Protein AF-0000000082907294 (afdb_homodimer)

Radius of gyration: 14.11 Å; Cα contacts (8 Å, |Δi|>4): 165; chains: 2; bounding box: 34×39×25 Å

InterPro domains:
  IPR001313 Pumilio RNA-binding repeat [PF22493] (1-64)
  IPR040000 Nucleolar protein 9 [PTHR13102] (1-60)

Secondary structure (DSSP, 8-state):
--HHHHHHHHHSHHHHHHHHHHHHSS--HHHHHHHHHHHGGGHHHHTTSHHHHHHHHHHHHHHHHHH-/--HHHHHHHHHSHHHHHHHHHHHHSS--HHHHHHHHHHHGGGHHHHTTSHHHHHHHHHHHHHHHHHH-

pLDDT: mean 94.99, std 3.88, range [74.81, 97.88]

Nearest PDB structures (foldseek):
  5wzj-assembly1_A  TM=9.249E-01  e=1.440E-02  Arabidopsis thaliana
  5wzk-assembly1_A  TM=9.178E-01  e=2.410E-02  Arabidopsis thaliana
  5wzh-assembly1_A  TM=9.216E-01  e=2.702E-02  Arabidopsis thaliana
  7f6j-assembly1_C  TM=4.450E-01  e=9.766E+00  Homo sapiens
  5wzj-assembly1_A  TM=9.247E-01  e=1.440E-02  Arabidopsis thaliana

Foldseek 3Di:
DALVVLLVLQLDQVSLVVLLCVLVDPDDPVVNVVSCVRNVVNLVSLCVHPSSVVSSVSNVVSVVVVVD/DALVVLLVLQLDQVSLVVLLCVLVDPDDPVVNVVSCVRNVVNLVSLCVHPSSVVSSVSNVVSVVVVVD

Solvent-accessible surface area (backbone atoms only — not comparable to full-atom values): 6908 Å² total; per-residue (Å²): 114,52,36,65,37,43,26,55,23,27,42,32,63,46,28,16,46,47,54,46,35,54,63,69,44,87,56,54,68,67,53,44,51,49,50,48,60,47,34,58,83,21,44,73,69,12,48,74,33,74,42,7,32,52,41,50,50,51,51,52,52,54,54,52,57,70,73,99,112,53,34,65,35,42,25,56,23,26,42,32,64,46,30,18,45,47,54,4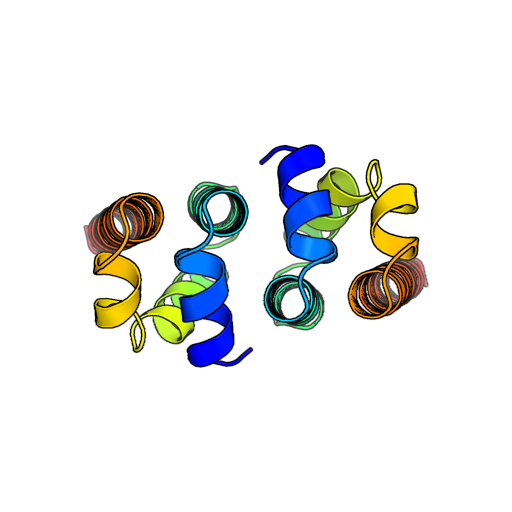6,34,54,63,70,44,87,56,54,68,66,54,44,51,50,49,48,61,48,34,57,83,20,43,73,68,11,49,74,31,74,42,7,33,53,40,50,51,51,50,50,52,52,54,52,55,71,73,100

Sequence (136 aa):
MSTADLARVGRDPSGSRVLEALLEGTAPAKVKQKLLGNMSGGFGVMALTGSGSFLVERCYGWATSVMLMSTADLARVGRDPSGSRVLEALLEGTAPAKVKQKLLGNMSGGFGVMALTGSGSFLVERCYGWATSVML

Organism: Haematococcus lacustris (NCBI:txid44745)

Structure (mmCIF, N/CA/C/O backbone):
data_AF-0000000082907294-model_v1
#
loop_
_entity.id
_entity.type
_entity.pdbx_description
1 polymer 'Uncharacterized protein'
#
loop_
_atom_site.group_PDB
_atom_site.id
_atom_site.type_symbol
_atom_site.label_atom_id
_atom_site.label_alt_id
_atom_site.label_comp_id
_atom_site.label_asym_id
_atom_site.label_entity_id
_atom_site.label_seq_id
_atom_site.pdbx_PDB_ins_code
_atom_site.Cartn_x
_atom_site.Cartn_y
_atom_site.Cartn_z
_atom_site.occupancy
_atom_site.B_iso_or_equiv
_atom_site.auth_seq_id
_atom_site.auth_comp_id
_atom_site.auth_asym_id
_atom_site.auth_atom_id
_atom_site.pdbx_PDB_model_num
ATOM 1 N N . MET A 1 1 ? -0.982 4.84 -9.609 1 79.69 1 MET A N 1
ATOM 2 C CA . MET A 1 1 ? -1.866 4.793 -8.445 1 79.69 1 MET A CA 1
ATOM 3 C C . MET A 1 1 ? -2.746 6.039 -8.383 1 79.69 1 MET A C 1
ATOM 5 O O . MET A 1 1 ? -2.244 7.16 -8.438 1 79.69 1 MET A O 1
ATOM 9 N N . SER A 1 2 ? -4.062 5.777 -8.414 1 90.62 2 SER A N 1
ATOM 10 C CA . SER A 1 2 ? -4.949 6.938 -8.414 1 90.62 2 SER A CA 1
ATOM 11 C C . SER A 1 2 ? -5.309 7.363 -7 1 90.62 2 SER A C 1
ATOM 13 O O . SER A 1 2 ? -5.262 6.555 -6.07 1 90.62 2 SER A O 1
ATOM 15 N N . THR A 1 3 ? -5.617 8.672 -6.918 1 94.62 3 THR A N 1
ATOM 16 C CA . THR A 1 3 ? -6.086 9.211 -5.648 1 94.62 3 THR A CA 1
ATOM 17 C C . THR A 1 3 ? -7.348 8.484 -5.184 1 94.62 3 THR A C 1
ATOM 19 O O . THR A 1 3 ? -7.535 8.258 -3.988 1 94.62 3 THR A O 1
ATOM 22 N N . ALA A 1 4 ? -8.086 8.055 -6.148 1 95.06 4 ALA A N 1
ATOM 23 C CA . ALA A 1 4 ? -9.328 7.359 -5.82 1 95.06 4 ALA A CA 1
ATOM 24 C C . ALA A 1 4 ? -9.047 5.984 -5.223 1 95.06 4 ALA A C 1
ATOM 26 O O . ALA A 1 4 ? -9.719 5.562 -4.277 1 95.06 4 ALA A O 1
ATOM 27 N N . ASP A 1 5 ? -8.086 5.293 -5.754 1 95.69 5 ASP A N 1
ATOM 28 C CA . ASP A 1 5 ? -7.715 3.984 -5.223 1 95.69 5 ASP A CA 1
ATOM 29 C C . ASP A 1 5 ? -7.164 4.102 -3.805 1 95.69 5 ASP A C 1
ATOM 31 O O . ASP A 1 5 ? -7.531 3.32 -2.922 1 95.69 5 ASP A O 1
ATOM 35 N N . LEU A 1 6 ? -6.391 5.16 -3.584 1 96.88 6 LEU A N 1
ATOM 36 C CA . LEU A 1 6 ? -5.801 5.379 -2.268 1 96.88 6 LEU A CA 1
ATOM 37 C C . LEU A 1 6 ? -6.871 5.754 -1.248 1 96.88 6 LEU A C 1
ATOM 39 O O . LEU A 1 6 ? -6.836 5.293 -0.106 1 96.88 6 LEU A O 1
ATOM 43 N N . ALA A 1 7 ? -7.797 6.57 -1.726 1 97 7 ALA A N 1
ATOM 44 C CA . ALA A 1 7 ? -8.883 6.965 -0.832 1 97 7 ALA A CA 1
ATOM 45 C C . ALA A 1 7 ? -9.719 5.758 -0.417 1 97 7 ALA A C 1
ATOM 47 O O . ALA A 1 7 ? -10.109 5.637 0.746 1 97 7 ALA A O 1
ATOM 48 N N . ARG A 1 8 ? -9.961 4.891 -1.37 1 96.12 8 ARG A N 1
ATOM 49 C CA . ARG A 1 8 ? -10.734 3.684 -1.089 1 96.12 8 ARG A CA 1
ATOM 50 C C . ARG A 1 8 ? -9.977 2.768 -0.13 1 96.12 8 ARG A C 1
ATOM 52 O O . ARG A 1 8 ? -10.555 2.273 0.842 1 96.12 8 ARG A O 1
ATOM 59 N N . VAL A 1 9 ? -8.727 2.564 -0.338 1 97 9 VAL A N 1
ATOM 60 C CA . VAL A 1 9 ? -7.895 1.703 0.495 1 97 9 VAL A CA 1
ATOM 61 C C . VAL A 1 9 ? -7.75 2.314 1.887 1 97 9 VAL A C 1
ATOM 63 O O . VAL A 1 9 ? -7.828 1.606 2.895 1 97 9 VAL A O 1
ATOM 66 N N . GLY A 1 10 ? -7.582 3.639 1.918 1 97.62 10 GLY A N 1
ATOM 67 C CA . GLY A 1 10 ? -7.395 4.34 3.178 1 97.62 10 GLY A CA 1
ATOM 68 C C . GLY A 1 10 ? -8.617 4.301 4.07 1 97.62 10 GLY A C 1
ATOM 69 O O . GLY A 1 10 ? -8.516 4.465 5.289 1 97.62 10 GLY A O 1
ATOM 70 N N . ARG A 1 11 ? -9.773 4.008 3.494 1 96.81 11 ARG A N 1
ATOM 71 C CA . ARG A 1 11 ? -11.016 3.945 4.254 1 96.81 11 ARG A CA 1
ATOM 72 C C . ARG A 1 11 ? -11.25 2.547 4.816 1 96.81 11 ARG A C 1
ATOM 74 O O . ARG A 1 11 ? -12.055 2.365 5.73 1 96.81 11 ARG A O 1
ATOM 81 N N . ASP A 1 12 ? -10.555 1.586 4.219 1 96.19 12 ASP A N 1
ATOM 82 C CA . ASP A 1 12 ? -10.633 0.206 4.691 1 96.19 12 ASP A CA 1
ATOM 83 C C . ASP A 1 12 ? -9.68 -0.03 5.859 1 96.19 12 ASP A C 1
ATOM 85 O O . ASP A 1 12 ? -8.508 0.356 5.801 1 96.19 12 ASP A O 1
ATOM 89 N N . PRO A 1 13 ? -10.211 -0.645 6.945 1 95.5 13 PRO A N 1
ATOM 90 C CA . PRO A 1 13 ? -9.359 -0.834 8.125 1 95.5 13 PRO A CA 1
ATOM 91 C C . PRO A 1 13 ? -8.047 -1.541 7.797 1 95.5 13 PRO A C 1
ATOM 93 O O . PRO A 1 13 ? -6.988 -1.135 8.281 1 95.5 13 PRO A O 1
ATOM 96 N N . SER A 1 14 ? -8.039 -2.551 7.047 1 95.94 14 SER A N 1
ATOM 97 C CA . SER A 1 14 ? -6.816 -3.256 6.664 1 95.94 14 SER A CA 1
ATOM 98 C C . SER A 1 14 ? -5.957 -2.408 5.734 1 95.94 14 SER A C 1
ATOM 100 O O . SER A 1 14 ? -4.73 -2.398 5.855 1 95.94 14 SER A O 1
ATOM 102 N N . GLY A 1 15 ? -6.637 -1.729 4.824 1 96.5 15 GLY A N 1
ATOM 103 C CA . GLY A 1 15 ? -5.93 -0.846 3.914 1 96.5 15 GLY A CA 1
ATOM 104 C C . GLY A 1 15 ? -5.227 0.301 4.617 1 96.5 15 GLY A C 1
ATOM 105 O O . GLY A 1 15 ? -4.082 0.625 4.297 1 96.5 15 GLY A O 1
ATOM 106 N N . SER A 1 16 ? -5.941 0.857 5.555 1 96.94 16 SER A N 1
ATOM 107 C CA . SER A 1 16 ? -5.359 1.964 6.309 1 96.94 16 SER A CA 1
ATOM 108 C C . SER A 1 16 ? -4.141 1.512 7.102 1 96.94 16 SER A C 1
ATOM 110 O O . SER A 1 16 ? -3.141 2.23 7.176 1 96.94 16 SER A O 1
ATOM 112 N N . ARG A 1 17 ? -4.184 0.356 7.57 1 95.38 17 ARG A N 1
ATOM 113 C CA . ARG A 1 17 ? -3.057 -0.185 8.328 1 95.38 17 ARG A CA 1
ATOM 114 C C . ARG A 1 17 ? -1.842 -0.391 7.426 1 95.38 17 ARG A C 1
ATOM 116 O O . ARG A 1 17 ? -0.707 -0.154 7.848 1 95.38 17 ARG A O 1
ATOM 123 N N . VAL A 1 18 ? -2.09 -0.806 6.238 1 95.88 18 VAL A N 1
ATOM 124 C CA . VAL A 1 18 ? -1.01 -1.026 5.285 1 95.88 18 VAL A CA 1
ATOM 125 C C . VAL A 1 18 ? -0.366 0.308 4.914 1 95.88 18 VAL A C 1
ATOM 127 O O . VAL A 1 18 ? 0.861 0.426 4.883 1 95.88 18 VAL A O 1
ATOM 130 N N . LEU A 1 19 ? -1.172 1.283 4.672 1 96.75 19 LEU A N 1
ATOM 131 C CA . LEU A 1 19 ? -0.671 2.604 4.309 1 96.75 19 LEU A CA 1
ATOM 132 C C . LEU A 1 19 ? 0.073 3.244 5.477 1 96.75 19 LEU A C 1
ATOM 134 O O . LEU A 1 19 ? 1.127 3.854 5.285 1 96.75 19 LEU A O 1
ATOM 138 N N . GLU A 1 20 ? -0.458 3.027 6.703 1 96.62 20 GLU A N 1
ATOM 139 C CA . GLU A 1 20 ? 0.215 3.525 7.898 1 96.62 20 GLU A CA 1
ATOM 140 C C . GLU A 1 20 ? 1.576 2.861 8.086 1 96.62 20 GLU A C 1
ATOM 142 O O . GLU A 1 20 ? 2.557 3.529 8.422 1 96.62 20 GLU A O 1
ATOM 147 N N . ALA A 1 21 ? 1.601 1.596 7.852 1 95.69 21 ALA A N 1
ATOM 148 C CA . ALA A 1 21 ? 2.846 0.849 8.016 1 95.69 21 ALA A CA 1
ATOM 149 C C . ALA A 1 21 ? 3.898 1.313 7.012 1 95.69 21 ALA A C 1
ATOM 151 O O . ALA A 1 21 ? 5.086 1.373 7.332 1 95.69 21 ALA A O 1
ATOM 152 N N . LEU A 1 22 ? 3.436 1.615 5.824 1 93.94 22 LEU A N 1
ATOM 153 C CA . LEU A 1 22 ? 4.352 2.133 4.812 1 93.94 22 LEU A CA 1
ATOM 154 C C . LEU A 1 22 ? 4.898 3.494 5.223 1 93.94 22 LEU A C 1
ATOM 156 O O . LEU A 1 22 ? 6.09 3.762 5.062 1 93.94 22 LEU A O 1
ATOM 160 N N . LEU A 1 23 ? 4.066 4.254 5.793 1 95 23 LEU A N 1
ATOM 161 C CA . LEU A 1 23 ? 4.438 5.594 6.238 1 95 23 LEU A CA 1
ATOM 162 C C . LEU A 1 23 ? 5.387 5.527 7.43 1 95 23 LEU A C 1
ATOM 164 O O . LEU A 1 23 ? 6.32 6.324 7.527 1 95 23 LEU A O 1
ATOM 168 N N . GLU A 1 24 ? 5.203 4.578 8.234 1 94.75 24 GLU A N 1
ATOM 169 C CA . GLU A 1 24 ? 5.973 4.465 9.469 1 94.75 24 GLU A CA 1
ATOM 170 C C . GLU A 1 24 ? 7.219 3.605 9.258 1 94.75 24 GLU A C 1
ATOM 172 O O . GLU A 1 24 ? 8.117 3.588 10.109 1 94.75 24 GLU A O 1
ATOM 177 N N . GLY A 1 25 ? 7.219 2.936 8.172 1 92.31 25 GLY A N 1
ATOM 178 C CA . GLY A 1 25 ? 8.297 1.996 7.91 1 92.31 25 GLY A CA 1
ATOM 179 C C . GLY A 1 25 ? 9.586 2.672 7.488 1 92.31 25 GLY A C 1
ATOM 180 O O . GLY A 1 25 ? 9.82 3.84 7.805 1 92.31 25 GLY A O 1
ATOM 181 N N . THR A 1 26 ? 10.484 1.889 6.883 1 90.75 26 THR A N 1
ATOM 182 C CA . THR A 1 26 ? 11.852 2.309 6.602 1 90.75 26 THR A CA 1
ATOM 183 C C . THR A 1 26 ? 11.953 2.922 5.211 1 90.75 26 THR A C 1
ATOM 185 O O . THR A 1 26 ? 13.055 3.164 4.715 1 90.75 26 THR A O 1
ATOM 188 N N . ALA A 1 27 ? 10.836 3.105 4.555 1 93.25 27 ALA A N 1
ATOM 189 C CA . ALA A 1 27 ? 10.867 3.727 3.234 1 93.25 27 ALA A CA 1
ATOM 190 C C . ALA A 1 27 ? 11.477 5.125 3.301 1 93.25 27 ALA A C 1
ATOM 192 O O . ALA A 1 27 ? 11.242 5.867 4.258 1 93.25 27 ALA A O 1
ATOM 193 N N . PRO A 1 28 ? 12.328 5.492 2.334 1 94.56 28 PRO A N 1
ATOM 194 C CA . PRO A 1 28 ? 12.922 6.832 2.324 1 94.56 28 PRO A CA 1
ATOM 195 C C . PRO A 1 28 ? 11.875 7.941 2.236 1 94.56 28 PRO A C 1
ATOM 197 O O . PRO A 1 28 ? 10.75 7.699 1.8 1 94.56 28 PRO A O 1
ATOM 200 N N . ALA A 1 29 ? 12.281 9.141 2.631 1 94.44 29 ALA A N 1
ATOM 201 C CA . ALA A 1 29 ? 11.398 10.297 2.736 1 94.44 29 ALA A CA 1
ATOM 202 C C . ALA A 1 29 ? 10.742 10.609 1.397 1 94.44 29 ALA A C 1
ATOM 204 O O . ALA A 1 29 ? 9.562 10.977 1.349 1 94.44 29 ALA A O 1
ATOM 205 N N . LYS A 1 30 ? 11.492 10.352 0.363 1 93.56 30 LYS A N 1
ATOM 206 C CA . LYS A 1 30 ? 10.953 10.672 -0.958 1 93.56 30 LYS A CA 1
ATOM 207 C C . LYS A 1 30 ? 9.766 9.781 -1.299 1 93.56 30 LYS A C 1
ATOM 209 O O . LYS A 1 30 ? 8.797 10.234 -1.915 1 93.56 30 LYS A O 1
ATOM 214 N N . VAL A 1 31 ? 9.797 8.531 -1.01 1 93.38 31 VAL A N 1
ATOM 215 C CA . VAL A 1 31 ? 8.727 7.578 -1.254 1 93.38 31 VAL A CA 1
ATOM 216 C C . VAL A 1 31 ? 7.5 7.953 -0.423 1 93.38 31 VAL A C 1
ATOM 218 O O . VAL A 1 31 ? 6.375 7.938 -0.924 1 93.38 31 VAL A O 1
ATOM 221 N N . LYS A 1 32 ? 7.734 8.359 0.783 1 95 32 LYS A N 1
ATOM 222 C CA . LYS A 1 32 ? 6.656 8.742 1.691 1 95 32 LYS A CA 1
ATOM 223 C C . LYS A 1 32 ? 5.996 10.039 1.243 1 95 32 LYS A C 1
ATOM 225 O O . LYS A 1 32 ? 4.773 10.18 1.326 1 95 32 LYS A O 1
ATOM 230 N N . GLN A 1 33 ? 6.844 10.992 0.763 1 95.12 33 GLN A N 1
ATOM 231 C CA . GLN A 1 33 ? 6.324 12.25 0.231 1 95.12 33 GLN A CA 1
ATOM 232 C C . GLN A 1 33 ? 5.43 12 -0.98 1 95.12 33 GLN A C 1
ATOM 234 O O . GLN A 1 33 ? 4.383 12.633 -1.12 1 95.12 33 GLN A O 1
ATOM 239 N N . LYS A 1 34 ? 5.875 11.062 -1.787 1 93.69 34 LYS A N 1
ATOM 240 C CA . LYS A 1 34 ? 5.09 10.742 -2.977 1 93.69 34 LYS A CA 1
ATOM 241 C C . LYS A 1 34 ? 3.76 10.094 -2.598 1 93.69 34 LYS A C 1
ATOM 243 O O . LYS A 1 34 ? 2.719 10.43 -3.168 1 93.69 34 LYS A O 1
ATOM 248 N N . LEU A 1 35 ? 3.742 9.234 -1.67 1 94.62 35 LEU A N 1
ATOM 249 C CA . LEU A 1 35 ? 2.533 8.586 -1.176 1 94.62 35 LEU A CA 1
ATOM 250 C C . LEU A 1 35 ? 1.55 9.609 -0.624 1 94.62 35 LEU A C 1
ATOM 252 O O . LEU A 1 35 ? 0.361 9.578 -0.95 1 94.62 35 LEU A O 1
ATOM 256 N N . LEU A 1 36 ? 2.094 10.5 0.182 1 95.81 36 LEU A N 1
ATOM 257 C CA . LEU A 1 36 ? 1.274 11.555 0.778 1 95.81 36 LEU A CA 1
ATOM 258 C C . LEU A 1 36 ? 0.67 12.445 -0.299 1 95.81 36 LEU A C 1
ATOM 260 O O . LEU A 1 36 ? -0.506 12.812 -0.221 1 95.81 36 LEU A O 1
ATOM 264 N N . GLY A 1 37 ? 1.558 12.781 -1.203 1 95.44 37 GLY A N 1
ATOM 265 C CA . GLY A 1 37 ? 1.082 13.594 -2.309 1 95.44 37 GLY A CA 1
ATOM 266 C C . GLY A 1 37 ? -0.05 12.945 -3.084 1 95.44 37 GLY A C 1
ATOM 267 O O . GLY A 1 37 ? -1.058 13.594 -3.377 1 95.44 37 GLY A O 1
ATOM 268 N N . ASN A 1 38 ? 0.058 11.695 -3.369 1 94.62 38 ASN A N 1
ATOM 269 C CA . ASN A 1 38 ? -0.956 10.945 -4.105 1 94.62 38 ASN A CA 1
ATOM 270 C C . ASN A 1 38 ? -2.24 10.789 -3.295 1 94.62 38 ASN A C 1
ATOM 272 O O . ASN A 1 38 ? -3.33 10.695 -3.861 1 94.62 38 ASN A O 1
ATOM 276 N N . MET A 1 39 ? -2.119 10.812 -1.93 1 95.88 39 MET A N 1
ATOM 277 C CA . MET A 1 39 ? -3.254 10.562 -1.044 1 95.88 39 MET A CA 1
ATOM 278 C C . MET A 1 39 ? -3.975 11.867 -0.704 1 95.88 39 MET A C 1
ATOM 280 O O . MET A 1 39 ? -5.145 11.852 -0.319 1 95.88 39 MET A O 1
ATOM 284 N N . SER A 1 40 ? -3.303 13.008 -0.86 1 96.06 40 SER A N 1
ATOM 285 C CA . SER A 1 40 ? -3.746 14.273 -0.289 1 96.06 40 SER A CA 1
ATOM 286 C C . SER A 1 40 ? -5.094 14.695 -0.862 1 96.06 40 SER A C 1
ATOM 288 O O . SER A 1 40 ? -5.906 15.312 -0.167 1 96.06 40 SER A O 1
ATOM 290 N N . GLY A 1 41 ? -5.414 14.336 -2.037 1 97.19 41 GLY A N 1
ATOM 291 C CA . GLY A 1 41 ? -6.672 14.695 -2.672 1 97.19 41 GLY A CA 1
ATOM 292 C C . GLY A 1 41 ? -7.855 13.914 -2.129 1 97.19 41 GLY A C 1
ATOM 293 O O . GLY A 1 41 ? -9.008 14.273 -2.373 1 97.19 41 GLY A O 1
ATOM 294 N N . GLY A 1 42 ? -7.594 12.898 -1.423 1 97.38 42 GLY A N 1
ATOM 295 C CA . GLY A 1 42 ? -8.641 12.031 -0.916 1 97.38 42 GLY A CA 1
ATOM 296 C C . GLY A 1 42 ? -8.797 12.102 0.592 1 97.38 42 GLY A C 1
ATOM 297 O O . GLY A 1 42 ? -9.531 11.305 1.183 1 97.38 42 GLY A O 1
ATOM 298 N N . PHE A 1 43 ? -8.188 13 1.219 1 97.5 43 PHE A N 1
ATOM 299 C CA . PHE A 1 43 ? -8.195 13.062 2.676 1 97.5 43 PHE A CA 1
ATOM 300 C C . PHE A 1 43 ? -9.602 13.344 3.197 1 97.5 43 PHE A C 1
ATOM 302 O O . PHE A 1 43 ? -10.008 12.789 4.223 1 97.5 43 PHE A O 1
ATOM 309 N N . GLY A 1 44 ? -10.297 14.141 2.479 1 97.44 44 GLY A N 1
ATOM 310 C CA . GLY A 1 44 ? -11.648 14.469 2.896 1 97.44 44 GLY A CA 1
ATOM 311 C C . GLY A 1 44 ? -12.547 13.25 3.021 1 97.44 44 GLY A C 1
ATOM 312 O O . GLY A 1 44 ? -13.211 13.062 4.043 1 97.44 44 GLY A O 1
ATOM 313 N N . VAL A 1 45 ? -12.531 12.453 2.039 1 96.81 45 VAL A N 1
ATOM 314 C CA . VAL A 1 45 ? -13.383 11.266 2.023 1 96.81 45 VAL A CA 1
ATOM 315 C C . VAL A 1 45 ? -12.836 10.227 3.002 1 96.81 45 VAL A C 1
ATOM 317 O O . VAL A 1 45 ? -13.609 9.516 3.654 1 96.81 45 VAL A O 1
ATOM 320 N N . MET A 1 46 ? -11.539 10.109 3.148 1 97.62 46 MET A N 1
ATOM 321 C CA . MET A 1 46 ? -10.922 9.18 4.094 1 97.62 46 MET A CA 1
ATOM 322 C C . MET A 1 46 ? -11.305 9.531 5.527 1 97.62 46 MET A C 1
ATOM 324 O O . MET A 1 46 ? -11.594 8.641 6.332 1 97.62 46 MET A O 1
ATOM 328 N N . ALA A 1 47 ? -11.383 10.797 5.793 1 97.44 47 ALA A N 1
ATOM 329 C CA . ALA A 1 47 ? -11.617 11.273 7.152 1 97.44 47 ALA A CA 1
ATOM 330 C C . ALA A 1 47 ? -13.039 10.953 7.609 1 97.44 47 ALA A C 1
ATOM 332 O O . ALA A 1 47 ? -13.375 11.133 8.781 1 97.44 47 ALA A O 1
ATOM 333 N N . LEU A 1 48 ? -13.836 10.469 6.684 1 96.81 48 LEU A N 1
ATOM 334 C CA . LEU A 1 48 ? -15.227 10.172 7.02 1 96.81 48 LEU A CA 1
ATOM 335 C C . LEU A 1 48 ? -15.336 8.836 7.742 1 96.81 48 LEU A C 1
ATOM 337 O O . LEU A 1 48 ? -16.391 8.5 8.273 1 96.81 48 LEU A O 1
ATOM 341 N N . THR A 1 49 ? -14.305 7.996 7.77 1 97.19 49 THR A N 1
ATOM 342 C CA . THR A 1 49 ? -14.266 6.719 8.477 1 97.19 49 THR A CA 1
ATOM 343 C C . THR A 1 49 ? -13.258 6.77 9.625 1 97.19 49 THR A C 1
ATOM 345 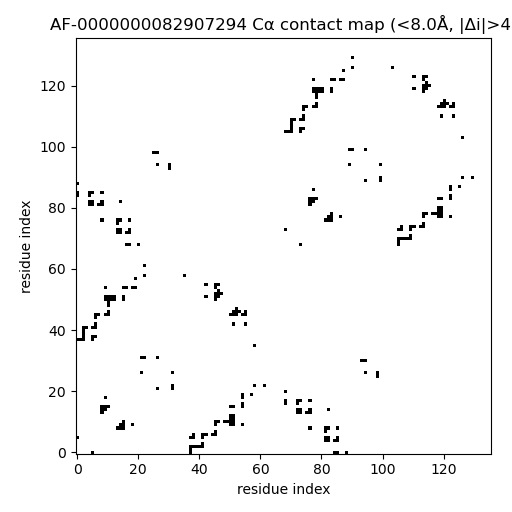O O . THR A 1 49 ? -12.312 7.562 9.594 1 97.19 49 THR A O 1
ATOM 348 N N . GLY A 1 50 ? -13.484 5.973 10.648 1 97.62 50 GLY A N 1
ATOM 349 C CA . GLY A 1 50 ? -12.547 5.91 11.758 1 97.62 50 GLY A CA 1
ATOM 350 C C . GLY A 1 50 ? -11.133 5.57 11.328 1 97.62 50 GLY A C 1
ATOM 351 O O . GLY A 1 50 ? -10.188 6.27 11.688 1 97.62 50 GLY A O 1
ATOM 352 N N . SER A 1 51 ? -10.969 4.57 10.531 1 96.88 51 SER A N 1
ATOM 353 C CA . SER A 1 51 ? -9.664 4.148 10.031 1 96.88 51 SER A CA 1
ATOM 354 C C . SER A 1 51 ? -9.023 5.234 9.172 1 96.88 51 SER 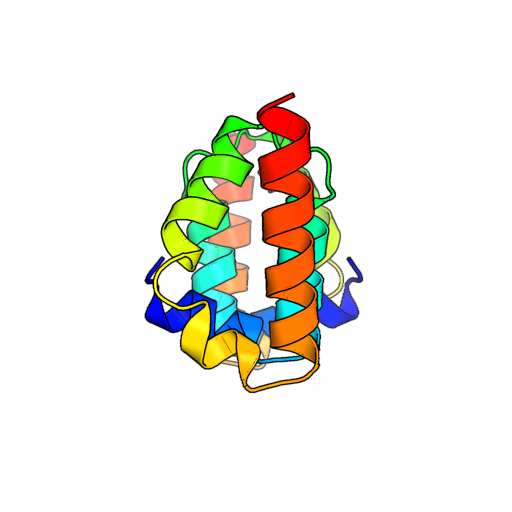A C 1
ATOM 356 O O . SER A 1 51 ? -7.824 5.508 9.297 1 96.88 51 SER A O 1
ATOM 358 N N . GLY A 1 52 ? -9.836 5.793 8.297 1 97.5 52 GLY A N 1
ATOM 359 C CA . GLY A 1 52 ? -9.344 6.855 7.438 1 97.5 52 GLY A CA 1
ATOM 360 C C . GLY A 1 52 ? -8.938 8.102 8.203 1 97.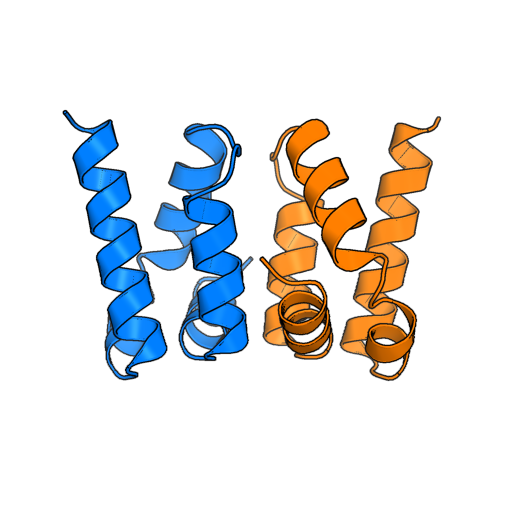5 52 GLY A C 1
ATOM 361 O O . GLY A 1 52 ? -7.934 8.734 7.875 1 97.5 52 GLY A O 1
ATOM 362 N N . SER A 1 53 ? -9.734 8.422 9.203 1 97.69 53 SER A N 1
ATOM 363 C CA . SER A 1 53 ? -9.391 9.562 10.047 1 97.69 53 SER A CA 1
ATOM 364 C C . SER A 1 53 ? -8.047 9.359 10.734 1 97.69 53 SER A C 1
ATOM 366 O O . SER A 1 53 ? -7.223 10.273 10.781 1 97.69 53 SER A O 1
ATOM 368 N N . PHE A 1 54 ? -7.82 8.242 11.242 1 97.44 54 PHE A N 1
ATOM 369 C CA . PHE A 1 54 ? -6.562 7.895 11.891 1 97.44 54 PHE A CA 1
ATOM 370 C C . PHE A 1 54 ? -5.406 7.945 10.898 1 97.44 54 PHE A C 1
ATOM 372 O O . PHE A 1 54 ? -4.344 8.484 11.203 1 97.44 54 PHE A O 1
ATOM 379 N N . LEU A 1 55 ? -5.613 7.469 9.727 1 97.5 55 LEU A N 1
ATOM 380 C CA . LEU A 1 55 ? -4.598 7.5 8.672 1 97.5 55 LEU A CA 1
ATOM 381 C C . LEU A 1 55 ? -4.23 8.938 8.32 1 97.5 55 LEU A C 1
ATOM 383 O O . LEU A 1 55 ? -3.047 9.266 8.203 1 97.5 55 LEU A O 1
ATOM 387 N N . VAL A 1 56 ? -5.285 9.742 8.188 1 97.88 56 VAL A N 1
ATOM 388 C CA . VAL A 1 56 ? -5.062 11.141 7.848 1 97.88 56 VAL A CA 1
ATOM 389 C C . VAL A 1 56 ? -4.238 11.82 8.938 1 97.88 56 VAL A C 1
ATOM 391 O O . VAL A 1 56 ? -3.301 12.57 8.648 1 97.88 56 VAL A O 1
ATOM 394 N N . GLU A 1 57 ? -4.531 11.516 10.133 1 97.75 57 GLU A N 1
ATOM 395 C CA . GLU A 1 57 ? -3.779 12.055 11.258 1 97.75 57 GLU A CA 1
ATOM 396 C C . GLU A 1 57 ? -2.322 11.609 11.219 1 97.75 57 GLU A C 1
ATOM 398 O O . GLU A 1 57 ? -1.415 12.398 11.492 1 97.75 57 GLU A O 1
ATOM 403 N N . ARG A 1 58 ? -2.043 10.398 10.922 1 97.06 58 ARG A N 1
ATOM 404 C CA . ARG A 1 58 ? -0.687 9.875 10.812 1 97.06 58 ARG A CA 1
ATOM 405 C C . ARG A 1 58 ? 0.077 10.555 9.688 1 97.06 58 ARG A C 1
ATOM 407 O O . ARG A 1 58 ? 1.275 10.82 9.805 1 97.06 58 ARG A O 1
ATOM 414 N N . CYS A 1 59 ? -0.602 10.859 8.617 1 97.56 59 CYS A N 1
ATOM 415 C CA . CYS A 1 59 ? 0.01 11.555 7.492 1 97.56 59 CYS A CA 1
ATOM 416 C C . CYS A 1 59 ? 0.479 12.945 7.898 1 97.56 59 CYS A C 1
ATOM 418 O O . CYS A 1 59 ? 1.606 13.336 7.594 1 97.56 59 CYS A O 1
ATOM 420 N N . TYR A 1 60 ? -0.371 13.641 8.609 1 96.69 60 TYR A N 1
ATOM 421 C CA . TYR A 1 60 ? 0.001 14.977 9.07 1 96.69 60 TYR A CA 1
ATOM 422 C C . TYR A 1 60 ? 1.142 14.906 10.078 1 96.69 60 TYR A C 1
ATOM 424 O O . TYR A 1 60 ? 2.033 15.758 10.078 1 96.69 60 TYR A O 1
ATOM 432 N N . GLY A 1 61 ? 1.059 13.891 10.93 1 96.62 61 GLY A N 1
ATOM 433 C CA . GLY A 1 61 ? 2.145 13.68 11.875 1 96.62 61 GLY A CA 1
ATOM 434 C C . GLY A 1 61 ? 3.492 13.492 11.203 1 96.62 61 GLY A C 1
ATOM 435 O O . GLY A 1 61 ? 4.473 14.148 11.578 1 96.62 61 GLY A O 1
ATOM 436 N N . TRP A 1 62 ? 3.557 12.68 10.242 1 96.31 62 TRP A N 1
ATOM 437 C CA . TRP A 1 62 ? 4.797 12.461 9.508 1 96.31 62 TRP A CA 1
ATOM 438 C C . TRP A 1 62 ? 5.219 13.727 8.766 1 96.31 62 TRP A C 1
ATOM 440 O O . TRP A 1 62 ? 6.395 14.102 8.789 1 96.31 62 TRP A O 1
ATOM 450 N N . ALA A 1 63 ? 4.289 14.438 8.078 1 95.12 63 ALA A N 1
ATOM 451 C CA . ALA A 1 63 ? 4.59 15.641 7.309 1 95.12 63 ALA A CA 1
ATOM 452 C C . ALA A 1 63 ? 5.18 16.734 8.203 1 95.12 63 ALA A C 1
ATOM 454 O O . ALA A 1 63 ? 6.121 17.422 7.809 1 95.12 63 ALA A O 1
ATOM 455 N N . THR A 1 64 ? 4.613 16.812 9.359 1 94.62 64 THR A N 1
ATOM 456 C CA . THR A 1 64 ? 5.082 17.812 10.305 1 94.62 64 THR A CA 1
ATOM 457 C C . THR A 1 64 ? 6.473 17.469 10.82 1 94.62 64 THR A C 1
ATOM 459 O O . THR A 1 64 ? 7.309 18.344 11.016 1 94.62 64 THR A O 1
ATOM 462 N N . SER A 1 65 ? 6.754 16.266 10.984 1 93.5 65 SER A N 1
ATOM 463 C CA . SER A 1 65 ? 8.047 15.82 11.5 1 93.5 65 SER A CA 1
ATOM 464 C C . SER A 1 65 ? 9.164 16.094 10.492 1 93.5 65 SER A C 1
ATOM 466 O O . SER A 1 65 ? 10.312 16.297 10.883 1 93.5 65 SER A O 1
ATOM 468 N N . VAL A 1 66 ? 8.836 16.062 9.211 1 87.06 66 VAL A N 1
ATOM 469 C CA . VAL A 1 66 ? 9.875 16.219 8.195 1 87.06 66 VAL A CA 1
ATOM 470 C C . VAL A 1 66 ? 10.031 17.703 7.848 1 87.06 66 VAL A C 1
ATOM 472 O O . VAL A 1 66 ? 10.977 18.078 7.16 1 87.06 66 VAL A O 1
ATOM 475 N N . MET A 1 67 ? 9.07 18.453 8.18 1 84.56 67 MET A N 1
ATOM 476 C CA . MET A 1 67 ? 9.148 19.891 7.98 1 84.56 67 MET A CA 1
ATOM 477 C C . MET A 1 67 ? 9.961 20.547 9.094 1 84.56 67 MET A C 1
ATOM 479 O O . MET A 1 67 ? 10.469 21.656 8.922 1 84.56 67 MET A O 1
ATOM 483 N N . LEU A 1 68 ? 10.148 19.875 10.281 1 75 68 LEU A N 1
ATOM 484 C CA . LEU A 1 68 ? 10.898 20.422 11.406 1 75 68 LEU A CA 1
ATOM 485 C C . LEU A 1 68 ? 12.305 19.812 11.461 1 75 68 LEU A C 1
ATOM 487 O O . LEU A 1 68 ? 12.492 18.641 11.125 1 75 68 LEU A O 1
ATOM 491 N N . MET B 1 1 ? 3.131 -4.055 9.852 1 79.69 1 MET B N 1
ATOM 492 C CA . MET B 1 1 ? 2.219 -4.547 8.82 1 79.69 1 MET B CA 1
ATOM 493 C C . MET B 1 1 ? 2.154 -6.07 8.836 1 79.69 1 MET B C 1
ATOM 495 O O . MET B 1 1 ? 3.186 -6.738 8.789 1 79.69 1 MET B O 1
ATOM 499 N N . SER B 1 2 ? 0.926 -6.57 9.055 1 90.5 2 SER B N 1
ATOM 500 C CA . SER B 1 2 ? 0.827 -8.023 9.133 1 90.5 2 SER B CA 1
ATOM 501 C C . SER B 1 2 ? 0.583 -8.633 7.762 1 90.5 2 SER B C 1
ATOM 503 O O . SER B 1 2 ? 0.05 -7.977 6.867 1 90.5 2 SER B O 1
ATOM 505 N N . THR B 1 3 ? 1.047 -9.898 7.664 1 94.44 3 THR B N 1
ATOM 506 C CA . THR B 1 3 ? 0.795 -10.656 6.445 1 94.44 3 THR B CA 1
ATOM 507 C C . THR B 1 3 ? -0.703 -10.773 6.18 1 94.44 3 THR B C 1
ATOM 509 O O . THR B 1 3 ? -1.137 -10.734 5.023 1 94.44 3 THR B O 1
ATOM 512 N N . ALA B 1 4 ? -1.427 -10.797 7.246 1 95 4 ALA B N 1
ATOM 513 C CA . ALA B 1 4 ? -2.875 -10.922 7.109 1 95 4 ALA B CA 1
ATOM 514 C C . ALA B 1 4 ? -3.484 -9.648 6.531 1 95 4 ALA B C 1
ATOM 516 O O . ALA B 1 4 ? -4.395 -9.711 5.703 1 95 4 ALA B O 1
ATOM 517 N N . ASP B 1 5 ? -3.008 -8.508 6.961 1 95.56 5 ASP B N 1
ATOM 518 C CA . ASP B 1 5 ? -3.502 -7.234 6.438 1 95.56 5 ASP B CA 1
ATOM 519 C C . ASP B 1 5 ? -3.16 -7.082 4.957 1 95.56 5 ASP B C 1
ATOM 521 O O . ASP B 1 5 ? -4.008 -6.668 4.16 1 95.56 5 ASP B O 1
ATOM 525 N N . LEU B 1 6 ? -1.964 -7.539 4.609 1 96.81 6 LEU B N 1
ATOM 526 C CA . LEU B 1 6 ? -1.521 -7.445 3.221 1 96.81 6 LEU B CA 1
ATOM 527 C C . LEU B 1 6 ? -2.322 -8.391 2.33 1 96.81 6 LEU B C 1
ATOM 529 O O . LEU B 1 6 ? -2.693 -8.031 1.212 1 96.81 6 LEU B O 1
ATOM 533 N N . ALA B 1 7 ? -2.578 -9.555 2.879 1 96.94 7 ALA B N 1
ATOM 534 C CA . ALA B 1 7 ? -3.365 -10.523 2.115 1 96.94 7 ALA B CA 1
ATOM 535 C C . ALA B 1 7 ? -4.773 -10 1.857 1 96.94 7 ALA B C 1
ATOM 537 O O . ALA B 1 7 ? -5.312 -10.164 0.761 1 96.94 7 ALA B O 1
ATOM 538 N N . ARG B 1 8 ? -5.328 -9.391 2.869 1 96.06 8 ARG B N 1
ATOM 539 C CA . ARG B 1 8 ? -6.668 -8.82 2.734 1 96.06 8 ARG B CA 1
ATOM 540 C C . ARG B 1 8 ? -6.68 -7.68 1.726 1 96.06 8 ARG B C 1
ATOM 542 O O . ARG B 1 8 ? -7.547 -7.625 0.852 1 96.06 8 ARG B O 1
ATOM 549 N N . VAL B 1 9 ? -5.734 -6.805 1.776 1 96.94 9 VAL B N 1
ATOM 550 C CA . VAL B 1 9 ? -5.633 -5.656 0.879 1 96.94 9 VAL B CA 1
ATOM 551 C C . VAL B 1 9 ? -5.348 -6.137 -0.543 1 96.94 9 VAL B C 1
ATOM 553 O O . VAL B 1 9 ? -5.93 -5.629 -1.504 1 96.94 9 VAL B O 1
ATOM 556 N N . GLY B 1 10 ? -4.484 -7.148 -0.641 1 97.62 10 GLY B N 1
ATOM 557 C CA . GLY B 1 10 ? -4.102 -7.676 -1.94 1 97.62 10 GLY B CA 1
ATOM 558 C C . GLY B 1 10 ? -5.246 -8.352 -2.672 1 97.62 10 GLY B C 1
ATOM 559 O O . GLY B 1 10 ? -5.223 -8.469 -3.898 1 97.62 10 GLY B O 1
ATOM 560 N N . ARG B 1 11 ? -6.281 -8.727 -1.958 1 96.75 11 ARG B N 1
ATOM 561 C CA . ARG B 1 11 ? -7.434 -9.391 -2.555 1 96.75 11 ARG B CA 1
ATOM 562 C C . ARG B 1 11 ? -8.469 -8.375 -3.029 1 96.75 11 ARG B C 1
ATOM 564 O O . ARG B 1 11 ? -9.344 -8.703 -3.83 1 96.75 11 ARG B O 1
ATOM 571 N N . ASP B 1 12 ? -8.359 -7.172 -2.471 1 96.25 12 ASP B N 1
ATOM 572 C CA . ASP B 1 12 ? -9.242 -6.082 -2.873 1 96.25 12 ASP B CA 1
ATOM 573 C C . ASP B 1 12 ? -8.734 -5.402 -4.141 1 96.25 12 ASP B C 1
ATOM 575 O O . ASP B 1 12 ? -7.551 -5.078 -4.246 1 96.25 12 ASP B O 1
ATOM 579 N N . PRO B 1 13 ? -9.648 -5.223 -5.133 1 95.56 13 PRO B N 1
ATOM 580 C CA . PRO B 1 13 ? -9.203 -4.637 -6.398 1 95.56 13 PRO B CA 1
ATOM 581 C C . PRO B 1 13 ? -8.469 -3.312 -6.211 1 95.56 13 PRO B C 1
ATOM 583 O O . PRO B 1 13 ? -7.43 -3.084 -6.836 1 95.56 13 PRO B O 1
ATOM 586 N N . SER B 1 14 ? -8.93 -2.434 -5.43 1 96.06 14 SER B N 1
ATOM 587 C CA . SER B 1 14 ? -8.266 -1.158 -5.176 1 96.06 14 SER B CA 1
ATOM 588 C C . SER B 1 14 ? -6.969 -1.353 -4.398 1 96.06 14 SER B C 1
ATOM 590 O O . SER B 1 14 ? -5.969 -0.686 -4.672 1 96.06 14 SER B O 1
ATOM 592 N N . GLY B 1 15 ? -7.043 -2.264 -3.443 1 96.5 15 GLY B N 1
ATOM 593 C CA . GLY B 1 15 ? -5.855 -2.574 -2.666 1 96.5 15 GLY B CA 1
ATOM 594 C C . GLY B 1 15 ? -4.734 -3.164 -3.498 1 96.5 15 GLY B C 1
ATOM 595 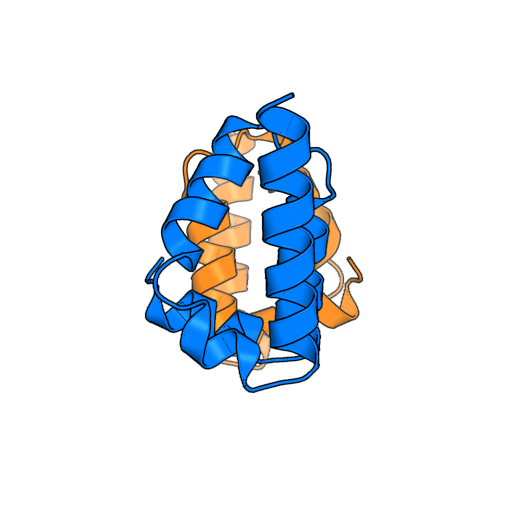O O . GLY B 1 15 ? -3.568 -2.791 -3.338 1 96.5 15 GLY B O 1
ATOM 596 N N . SER B 1 16 ? -5.137 -4.055 -4.363 1 97 16 SER B N 1
ATOM 597 C CA . SER B 1 16 ? -4.145 -4.68 -5.23 1 97 16 SER B CA 1
ATOM 598 C C . SER B 1 16 ? -3.49 -3.654 -6.152 1 97 16 SER B C 1
ATOM 600 O O . SER B 1 16 ? -2.279 -3.701 -6.383 1 97 16 SER B O 1
ATOM 602 N N . ARG B 1 17 ? -4.223 -2.738 -6.57 1 95.38 17 ARG B N 1
ATOM 603 C CA . ARG B 1 17 ? -3.693 -1.689 -7.438 1 95.38 17 ARG B CA 1
ATOM 604 C C . ARG B 1 17 ? -2.691 -0.815 -6.691 1 95.38 17 ARG B C 1
ATOM 606 O O . ARG B 1 17 ? -1.679 -0.401 -7.262 1 95.38 17 ARG B O 1
ATOM 613 N N . VAL B 1 18 ? -2.969 -0.568 -5.465 1 95.94 18 VAL B N 1
ATOM 614 C CA . VAL B 1 18 ? -2.08 0.249 -4.645 1 95.94 18 VAL B CA 1
ATOM 615 C C . VAL B 1 18 ? -0.764 -0.49 -4.41 1 95.94 18 VAL B C 1
ATOM 617 O O . VAL B 1 18 ? 0.314 0.094 -4.543 1 95.94 18 VAL B O 1
ATOM 620 N N . LEU B 1 19 ? -0.857 -1.733 -4.102 1 96.75 19 LEU B N 1
ATOM 621 C CA . LEU B 1 19 ? 0.333 -2.541 -3.857 1 96.75 19 LEU B CA 1
ATOM 622 C C . LEU B 1 19 ? 1.15 -2.707 -5.133 1 96.75 19 LEU B C 1
ATOM 624 O O . LEU B 1 19 ? 2.381 -2.623 -5.105 1 96.75 19 LEU B O 1
ATOM 628 N N . GLU B 1 20 ? 0.426 -2.877 -6.277 1 96.62 20 GLU B N 1
ATOM 629 C CA . GLU B 1 20 ? 1.104 -2.969 -7.566 1 96.62 20 GLU B CA 1
ATOM 630 C C . GLU B 1 20 ? 1.834 -1.671 -7.898 1 96.62 20 GLU B C 1
ATOM 632 O O . GLU B 1 20 ? 2.967 -1.696 -8.383 1 96.62 20 GLU B O 1
ATOM 637 N N . ALA B 1 21 ? 1.19 -0.588 -7.621 1 95.69 21 ALA B N 1
ATOM 638 C CA . ALA B 1 21 ? 1.781 0.716 -7.91 1 95.69 21 ALA B CA 1
ATOM 639 C C . ALA B 1 21 ? 3.033 0.95 -7.07 1 95.69 21 ALA B C 1
ATOM 641 O O . ALA B 1 21 ? 4.004 1.545 -7.543 1 95.69 21 ALA B O 1
ATOM 642 N N . LEU B 1 22 ? 2.975 0.499 -5.848 1 93.94 22 LEU B N 1
ATOM 643 C CA . LEU B 1 22 ? 4.145 0.615 -4.98 1 93.94 22 LEU B CA 1
ATOM 644 C C . LEU B 1 22 ? 5.293 -0.236 -5.504 1 93.94 22 LEU B C 1
ATOM 646 O O . LEU B 1 22 ? 6.445 0.203 -5.504 1 93.94 22 LEU B O 1
ATOM 650 N N . LEU B 1 23 ? 4.953 -1.356 -5.992 1 95.06 23 LEU B N 1
ATOM 651 C CA . LEU B 1 23 ? 5.941 -2.285 -6.531 1 95.06 23 LEU B CA 1
ATOM 652 C C . LEU B 1 23 ? 6.539 -1.753 -7.828 1 95.06 23 LEU B C 1
ATOM 654 O O . LEU B 1 23 ? 7.738 -1.908 -8.078 1 95.06 23 LEU B O 1
ATOM 658 N N . GLU B 1 24 ? 5.758 -1.091 -8.57 1 94.69 24 GLU B N 1
ATOM 659 C CA . GLU B 1 24 ? 6.172 -0.617 -9.891 1 94.69 24 GLU B CA 1
ATOM 660 C C . GLU B 1 24 ? 6.75 0.794 -9.812 1 94.69 24 GLU B C 1
ATOM 662 O O . GLU B 1 24 ? 7.367 1.271 -10.766 1 94.69 24 GLU B O 1
ATOM 667 N N . GLY B 1 25 ? 6.516 1.391 -8.703 1 92.31 25 GLY B N 1
ATOM 668 C CA . GLY B 1 25 ? 6.918 2.779 -8.547 1 92.31 25 GLY B CA 1
ATOM 669 C C . GLY B 1 25 ? 8.406 2.949 -8.32 1 92.31 25 GLY B C 1
ATOM 670 O O . GLY B 1 25 ? 9.203 2.086 -8.703 1 92.31 25 GLY B O 1
ATOM 671 N N . THR B 1 26 ? 8.797 4.121 -7.805 1 90.88 26 THR B N 1
ATOM 672 C CA . THR B 1 26 ? 10.188 4.539 -7.723 1 90.88 26 THR B CA 1
ATOM 673 C C . THR B 1 26 ? 10.797 4.145 -6.379 1 90.88 26 THR B C 1
ATOM 675 O O . THR B 1 26 ? 11.898 4.574 -6.035 1 90.88 26 THR B O 1
ATOM 678 N N . ALA B 1 27 ? 10.055 3.387 -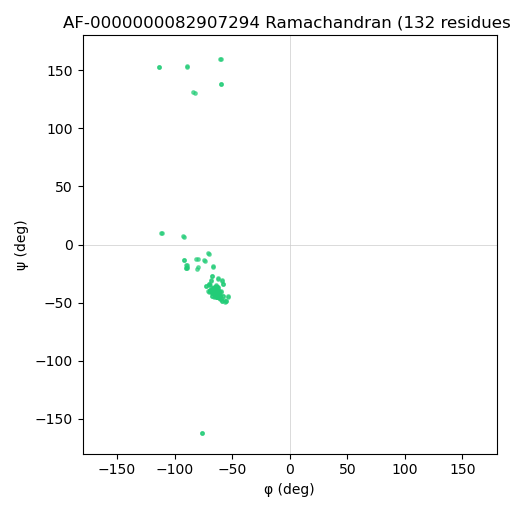5.598 1 93.31 27 ALA B N 1
ATOM 679 C CA . ALA B 1 27 ? 10.594 2.941 -4.316 1 93.31 27 ALA B CA 1
ATOM 680 C C . ALA B 1 27 ? 11.859 2.111 -4.512 1 93.31 27 ALA B C 1
ATOM 682 O O . ALA B 1 27 ? 11.961 1.333 -5.465 1 93.31 27 ALA B O 1
ATOM 683 N N . PRO B 1 28 ? 12.898 2.316 -3.672 1 94.69 28 PRO B N 1
ATOM 684 C CA . PRO B 1 28 ? 14.133 1.53 -3.789 1 94.69 28 PRO B CA 1
ATOM 685 C C . PRO B 1 28 ? 13.891 0.032 -3.617 1 94.69 28 PRO B C 1
ATOM 687 O O . PRO B 1 28 ? 12.883 -0.373 -3.033 1 94.69 28 PRO B O 1
ATOM 690 N N . ALA B 1 29 ? 14.828 -0.758 -4.113 1 94.5 29 ALA B N 1
ATOM 691 C CA . ALA B 1 29 ? 14.727 -2.215 -4.152 1 94.5 29 ALA B CA 1
ATOM 692 C C . ALA B 1 29 ? 14.523 -2.789 -2.754 1 94.5 29 ALA B C 1
ATOM 694 O O . ALA B 1 29 ? 13.766 -3.74 -2.568 1 94.5 29 ALA B O 1
ATOM 695 N N . LYS B 1 30 ? 15.148 -2.115 -1.815 1 93.69 30 LYS B N 1
ATOM 696 C CA . LYS B 1 30 ? 15.055 -2.631 -0.452 1 93.69 30 LYS B CA 1
ATOM 697 C C . LYS B 1 30 ? 13.625 -2.533 0.077 1 93.69 30 LYS B C 1
ATOM 699 O O . LYS B 1 30 ? 13.164 -3.426 0.79 1 93.69 30 LYS B O 1
ATOM 704 N N . VAL B 1 31 ? 12.922 -1.493 -0.16 1 93.31 31 VAL B N 1
ATOM 705 C CA . VAL B 1 31 ? 11.539 -1.28 0.259 1 93.31 31 VAL B CA 1
ATOM 706 C C . VAL B 1 31 ? 10.633 -2.303 -0.42 1 93.31 31 VAL B C 1
ATOM 708 O O . VAL B 1 31 ? 9.766 -2.891 0.224 1 93.31 31 VAL B O 1
ATOM 711 N N . LYS B 1 32 ? 10.883 -2.561 -1.663 1 95 32 LYS B N 1
ATOM 712 C CA . LYS B 1 32 ? 10.086 -3.508 -2.439 1 95 32 LYS B CA 1
ATOM 713 C C . LYS B 1 32 ? 10.32 -4.941 -1.963 1 95 32 LYS B C 1
ATOM 715 O O . LYS B 1 32 ? 9.375 -5.734 -1.894 1 95 32 LYS B O 1
ATOM 720 N N . GLN B 1 33 ? 11.617 -5.242 -1.639 1 95.12 33 GLN B N 1
ATOM 721 C CA . GLN B 1 33 ? 11.953 -6.555 -1.096 1 95.12 33 GLN B CA 1
ATOM 722 C C . GLN B 1 33 ? 11.242 -6.801 0.23 1 95.12 33 GLN B C 1
ATOM 724 O O . GLN B 1 33 ? 10.734 -7.902 0.476 1 95.12 33 GLN B O 1
ATOM 729 N N . LYS B 1 34 ? 11.195 -5.738 1.009 1 93.69 34 LYS B N 1
ATOM 730 C CA . LYS B 1 34 ? 10.523 -5.852 2.301 1 93.69 34 LYS B CA 1
ATOM 731 C C . LYS B 1 34 ? 9.023 -6.066 2.123 1 93.69 34 LYS B C 1
ATOM 733 O O . LYS B 1 34 ? 8.422 -6.891 2.814 1 93.69 34 LYS B O 1
ATOM 738 N N . LEU B 1 35 ? 8.414 -5.395 1.242 1 94.56 35 LEU B N 1
ATOM 739 C CA . LEU B 1 35 ? 6.996 -5.543 0.937 1 94.56 35 LEU B CA 1
ATOM 740 C C . LEU B 1 35 ? 6.68 -6.961 0.479 1 94.56 35 LEU B C 1
ATOM 742 O O . LEU B 1 35 ? 5.723 -7.574 0.958 1 94.56 35 LEU B O 1
ATOM 746 N N . LEU B 1 36 ? 7.523 -7.441 -0.437 1 95.75 36 LEU B N 1
ATOM 747 C CA . LEU B 1 36 ? 7.348 -8.789 -0.96 1 95.75 36 LEU B CA 1
ATOM 748 C C . LEU B 1 36 ? 7.484 -9.828 0.152 1 95.75 36 LEU B C 1
ATOM 750 O O . LEU B 1 36 ? 6.711 -10.781 0.214 1 95.75 36 LEU B O 1
ATOM 754 N N . GLY B 1 37 ? 8.516 -9.578 0.925 1 95.31 37 GLY B N 1
ATOM 755 C CA . GLY B 1 37 ? 8.719 -10.469 2.051 1 95.31 37 GLY B CA 1
ATOM 756 C C . GLY B 1 37 ? 7.527 -10.523 2.99 1 95.31 37 GLY B C 1
ATOM 757 O O . GLY B 1 37 ? 7.098 -11.609 3.395 1 95.31 37 GLY B O 1
ATOM 758 N N . ASN B 1 38 ? 6.957 -9.406 3.314 1 94.5 38 ASN B N 1
ATOM 759 C CA . ASN B 1 38 ? 5.801 -9.32 4.203 1 94.5 38 ASN B CA 1
ATOM 760 C C . ASN B 1 38 ? 4.559 -9.938 3.57 1 94.5 38 ASN B C 1
ATOM 762 O O . ASN B 1 38 ? 3.684 -10.438 4.277 1 94.5 38 ASN B O 1
ATOM 766 N N . MET B 1 39 ? 4.488 -9.945 2.195 1 95.75 39 MET B N 1
ATOM 767 C CA . MET B 1 39 ? 3.305 -10.391 1.472 1 95.75 39 MET B CA 1
ATOM 768 C C . MET B 1 39 ? 3.383 -11.891 1.174 1 95.75 39 MET B C 1
ATOM 770 O O . MET B 1 39 ? 2.359 -12.531 0.94 1 95.75 39 MET B O 1
ATOM 774 N N . SER B 1 40 ? 4.578 -12.461 1.198 1 96 40 SER B N 1
ATOM 775 C CA . SER B 1 40 ? 4.836 -13.781 0.639 1 96 40 SER B CA 1
ATOM 776 C C . SER B 1 40 ? 4.031 -14.859 1.361 1 96 40 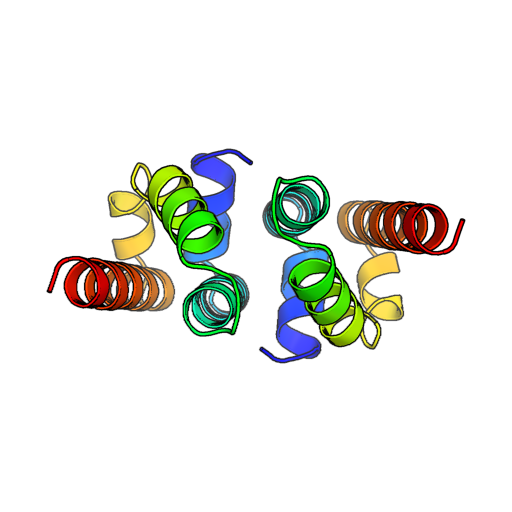SER B C 1
ATOM 778 O O . SER B 1 40 ? 3.611 -15.844 0.75 1 96 40 SER B O 1
ATOM 780 N N . GLY B 1 41 ? 3.732 -14.688 2.584 1 97.12 41 GLY B N 1
ATOM 781 C CA . GLY B 1 41 ? 2.971 -15.656 3.355 1 97.12 41 GLY B CA 1
ATOM 782 C C . GLY B 1 41 ? 1.496 -15.68 3 1 97.12 41 GLY B C 1
ATOM 783 O O . GLY B 1 41 ? 0.776 -16.609 3.371 1 97.12 41 GLY B O 1
ATOM 784 N N . GLY B 1 42 ? 1.062 -14.711 2.309 1 97.31 42 GLY B N 1
ATOM 785 C CA . GLY B 1 42 ? -0.347 -14.586 1.978 1 97.31 42 GLY B CA 1
ATOM 786 C C . GLY B 1 42 ? -0.634 -14.797 0.502 1 97.31 42 GLY B C 1
ATOM 787 O O . GLY B 1 42 ? -1.755 -14.562 0.044 1 97.31 42 GLY B O 1
ATOM 788 N N . PHE B 1 43 ? 0.278 -15.227 -0.239 1 97.44 43 PHE B N 1
ATOM 789 C CA . PHE B 1 43 ? 0.119 -15.336 -1.685 1 97.44 43 PHE B CA 1
ATOM 790 C C . PHE B 1 43 ? -0.947 -16.375 -2.033 1 97.44 43 PHE B C 1
ATOM 792 O O . PHE B 1 43 ? -1.719 -16.172 -2.975 1 97.44 43 PHE B O 1
ATOM 799 N N . GLY B 1 44 ? -0.98 -17.391 -1.267 1 97.44 44 GLY B N 1
ATOM 800 C CA . GLY B 1 44 ? -1.965 -18.438 -1.522 1 97.44 44 GLY B CA 1
ATOM 801 C C . GLY B 1 44 ? -3.395 -17.922 -1.482 1 97.44 44 GLY B C 1
ATOM 802 O O . GLY B 1 44 ? -4.176 -18.188 -2.4 1 97.44 44 GLY B O 1
ATOM 803 N N . VAL B 1 45 ? -3.693 -17.219 -0.477 1 96.81 45 VAL B N 1
ATOM 804 C CA . VAL B 1 45 ? -5.047 -16.703 -0.304 1 96.81 45 VAL B CA 1
ATOM 805 C C . VAL B 1 45 ? -5.301 -15.578 -1.309 1 96.81 45 VAL B C 1
ATOM 807 O O . VAL B 1 45 ? -6.414 -15.445 -1.829 1 96.81 45 VAL B O 1
ATOM 810 N N . MET B 1 46 ? -4.32 -14.758 -1.622 1 97.56 46 MET B N 1
ATOM 811 C CA . MET B 1 46 ? -4.449 -13.688 -2.604 1 97.56 46 MET B CA 1
ATOM 812 C C . MET B 1 46 ? -4.746 -14.25 -3.99 1 97.56 46 MET B C 1
ATOM 814 O O . MET B 1 46 ? -5.578 -13.703 -4.719 1 97.56 46 MET B O 1
ATOM 818 N N . ALA B 1 47 ? -4.16 -15.375 -4.285 1 97.44 47 ALA B N 1
ATOM 819 C CA . ALA B 1 47 ? -4.254 -15.961 -5.621 1 97.44 47 ALA B CA 1
ATOM 820 C C . ALA B 1 47 ? -5.66 -16.5 -5.883 1 97.44 47 ALA B C 1
ATOM 822 O O . ALA B 1 47 ? -5.98 -16.875 -7.008 1 97.44 47 ALA B O 1
ATOM 823 N N . LEU B 1 48 ? -6.473 -16.484 -4.852 1 96.75 48 LEU B N 1
ATOM 824 C CA . LEU B 1 48 ? -7.82 -17.016 -5 1 96.75 48 LEU B CA 1
ATOM 825 C C . LEU B 1 48 ? -8.742 -15.992 -5.645 1 96.75 48 LEU B C 1
ATOM 827 O O . LEU B 1 48 ? -9.875 -16.312 -6.027 1 96.75 48 LEU B O 1
ATOM 831 N N . THR B 1 49 ? -8.359 -14.719 -5.77 1 97.19 49 THR B N 1
ATOM 832 C CA . THR B 1 49 ? -9.125 -13.664 -6.426 1 97.19 49 THR B CA 1
ATOM 833 C C . THR B 1 49 ? -8.414 -13.188 -7.688 1 97.19 49 THR B C 1
ATOM 835 O O . THR B 1 49 ? -7.195 -13.336 -7.816 1 97.19 49 THR B O 1
ATOM 838 N N . GLY B 1 50 ? -9.172 -12.68 -8.648 1 97.56 50 GLY B N 1
ATOM 839 C CA . GLY B 1 50 ? -8.578 -12.148 -9.859 1 97.56 50 GLY B CA 1
ATOM 840 C C . GLY B 1 50 ? -7.547 -11.07 -9.602 1 97.56 50 GLY B C 1
ATOM 841 O O . GLY B 1 50 ? -6.426 -11.141 -10.109 1 97.56 50 GLY B O 1
ATOM 842 N N . SER B 1 51 ? -7.852 -10.109 -8.789 1 96.75 51 SER B N 1
ATOM 843 C CA . SER B 1 51 ? -6.941 -9.023 -8.445 1 96.75 51 SER B CA 1
ATOM 844 C C . SER B 1 51 ? -5.703 -9.539 -7.719 1 96.75 51 SER B C 1
ATOM 846 O O . SER B 1 51 ? -4.586 -9.109 -8.008 1 96.75 51 SER B O 1
ATOM 848 N N . GLY B 1 52 ? -5.969 -10.422 -6.777 1 97.56 52 GLY B N 1
ATOM 849 C CA . GLY B 1 52 ? -4.863 -11 -6.035 1 97.56 52 GLY B CA 1
ATOM 850 C C . GLY B 1 52 ? -3.938 -11.836 -6.895 1 97.56 52 GLY B C 1
ATOM 851 O O . GLY B 1 52 ? -2.717 -11.805 -6.719 1 97.56 52 GLY B O 1
ATOM 852 N N . SER B 1 53 ? -4.543 -12.586 -7.797 1 97.62 53 SER B N 1
ATOM 853 C CA . SER B 1 53 ? -3.74 -13.375 -8.719 1 97.62 53 SER B CA 1
ATOM 854 C C . SER B 1 53 ? -2.834 -12.492 -9.57 1 97.62 53 SER B C 1
ATOM 856 O O . SER B 1 53 ? -1.654 -12.797 -9.758 1 97.62 53 SER B O 1
ATOM 858 N N . PHE B 1 54 ? -3.318 -11.438 -10.055 1 97.44 54 PHE B N 1
ATOM 859 C CA . PHE B 1 54 ? -2.555 -10.477 -10.836 1 97.44 54 PHE B CA 1
ATOM 860 C C . PHE B 1 54 ? -1.449 -9.852 -10 1 97.44 54 PHE B C 1
ATOM 862 O O . PHE B 1 54 ? -0.312 -9.727 -10.461 1 97.44 54 PHE B O 1
ATOM 869 N N . LEU B 1 55 ? -1.739 -9.516 -8.781 1 97.5 55 LEU B N 1
ATOM 870 C CA . LEU B 1 55 ? -0.752 -8.945 -7.871 1 97.5 55 LEU B CA 1
ATOM 871 C C . LEU B 1 55 ? 0.39 -9.922 -7.625 1 97.5 55 LEU B C 1
ATOM 873 O O . LEU B 1 55 ? 1.562 -9.547 -7.676 1 97.5 55 LEU B O 1
ATOM 877 N N . VA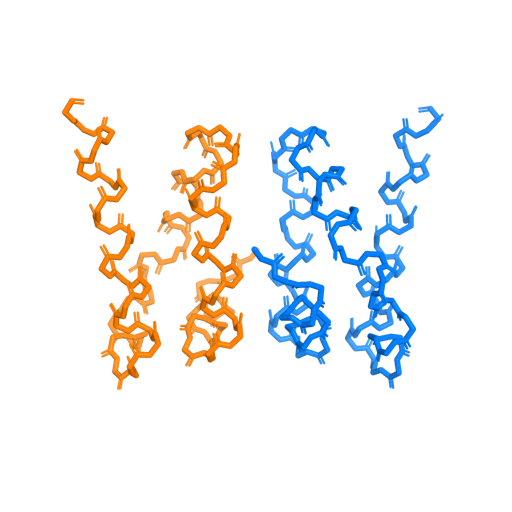L B 1 56 ? -0.01 -11.18 -7.398 1 97.88 56 VAL B N 1
ATOM 878 C CA . VAL B 1 56 ? 0.989 -12.219 -7.145 1 97.88 56 VAL B CA 1
ATOM 879 C C . VAL B 1 56 ? 1.902 -12.359 -8.359 1 97.88 56 VAL B C 1
ATOM 881 O O . VAL B 1 56 ? 3.123 -12.453 -8.219 1 97.88 56 VAL B O 1
ATOM 884 N N . GLU B 1 57 ? 1.34 -12.312 -9.492 1 97.75 57 GLU B N 1
ATOM 885 C CA . GLU B 1 57 ? 2.113 -12.391 -10.727 1 97.75 57 GLU B CA 1
ATOM 886 C C . GLU B 1 57 ? 3.07 -11.211 -10.852 1 97.75 57 GLU B C 1
ATOM 888 O O . GLU B 1 57 ? 4.219 -11.375 -11.273 1 97.75 57 GLU B O 1
ATOM 893 N N . ARG B 1 58 ? 2.656 -10.039 -10.547 1 97.06 58 ARG B N 1
ATOM 894 C CA . ARG B 1 58 ? 3.496 -8.852 -10.594 1 97.06 58 ARG B CA 1
ATOM 895 C C . ARG B 1 58 ? 4.648 -8.953 -9.602 1 97.06 58 ARG B C 1
ATOM 897 O O . ARG B 1 58 ? 5.766 -8.516 -9.891 1 97.06 58 ARG B O 1
ATOM 904 N N . CYS B 1 59 ? 4.402 -9.539 -8.469 1 97.5 59 CYS B N 1
ATOM 905 C CA . CYS B 1 59 ? 5.434 -9.734 -7.457 1 97.5 59 CYS B CA 1
ATOM 906 C C . CYS B 1 59 ? 6.539 -10.648 -7.973 1 97.5 59 CYS B C 1
ATOM 908 O O . CYS B 1 59 ? 7.723 -10.336 -7.832 1 97.5 59 CYS B O 1
ATOM 910 N N . TYR B 1 60 ? 6.141 -11.734 -8.594 1 96.69 60 TYR B N 1
ATOM 911 C CA . TYR B 1 60 ? 7.129 -12.648 -9.156 1 96.69 60 TYR B CA 1
ATOM 912 C C . TYR B 1 60 ? 7.895 -11.992 -10.297 1 96.69 60 TYR B C 1
ATOM 914 O O . TYR B 1 60 ? 9.102 -12.211 -10.445 1 96.69 60 TYR B O 1
ATOM 922 N N . GLY B 1 61 ? 7.156 -11.234 -11.102 1 96.5 61 GLY B N 1
ATOM 923 C CA . GLY B 1 61 ? 7.805 -10.484 -12.164 1 96.5 61 GLY B CA 1
ATOM 924 C C . GLY B 1 61 ? 8.898 -9.562 -11.664 1 96.5 61 GLY B C 1
ATOM 925 O O . GLY B 1 61 ? 10.016 -9.578 -12.18 1 96.5 61 GLY B O 1
ATOM 926 N N . TRP B 1 62 ? 8.617 -8.805 -10.688 1 96.19 62 TRP B N 1
ATOM 927 C CA . TRP B 1 62 ? 9.609 -7.91 -10.102 1 96.19 62 TRP B CA 1
ATOM 928 C C . TRP B 1 62 ? 10.758 -8.703 -9.477 1 96.19 62 TRP B C 1
ATOM 930 O O . TRP B 1 62 ? 11.93 -8.367 -9.664 1 96.19 62 TRP B O 1
ATOM 940 N N . ALA B 1 63 ? 10.477 -9.773 -8.719 1 95.06 63 ALA B N 1
ATOM 941 C CA . ALA B 1 63 ? 11.484 -10.586 -8.039 1 95.06 63 ALA B CA 1
ATOM 942 C C . ALA B 1 63 ? 12.461 -11.195 -9.047 1 95.06 63 ALA B C 1
ATOM 944 O O . ALA B 1 63 ? 13.672 -11.234 -8.805 1 95.06 63 ALA B O 1
ATOM 945 N N . THR B 1 64 ? 11.891 -11.617 -10.125 1 94.44 64 THR B N 1
ATOM 946 C CA . THR B 1 64 ? 12.711 -12.234 -11.164 1 94.44 64 THR B CA 1
ATOM 947 C C . THR B 1 64 ? 13.594 -11.188 -11.836 1 94.44 64 THR B C 1
ATOM 949 O O . THR B 1 64 ? 14.75 -11.469 -12.172 1 94.44 64 THR B O 1
ATOM 952 N N . SER B 1 65 ? 13.141 -10.047 -11.984 1 93.44 65 SER B N 1
ATOM 953 C CA . SER B 1 65 ? 13.883 -8.977 -12.641 1 93.44 65 SER B CA 1
ATOM 954 C C . SER B 1 65 ? 15.078 -8.539 -11.805 1 93.44 65 SER B C 1
ATOM 956 O O . SER B 1 65 ? 16.094 -8.094 -12.352 1 93.44 65 SER B O 1
ATOM 958 N N . VAL B 1 66 ? 14.953 -8.633 -10.492 1 87 66 VAL B N 1
ATOM 959 C CA . VAL B 1 66 ? 16.031 -8.148 -9.625 1 87 66 VAL B CA 1
ATOM 960 C C . VAL B 1 66 ? 17.031 -9.273 -9.359 1 87 66 VAL B C 1
ATOM 962 O O . VAL B 1 66 ? 18.109 -9.031 -8.828 1 87 66 VAL B O 1
ATOM 965 N N . MET B 1 67 ? 16.625 -10.43 -9.602 1 84.56 67 MET B N 1
ATOM 966 C CA . MET B 1 67 ? 17.516 -11.57 -9.477 1 84.56 67 MET B CA 1
ATOM 967 C C . MET B 1 67 ? 18.406 -11.711 -10.711 1 84.56 67 MET B C 1
ATOM 969 O O . MET B 1 67 ? 19.438 -12.367 -10.664 1 84.56 67 MET B O 1
ATOM 973 N N . LEU B 1 68 ? 18.031 -11.133 -11.875 1 74.81 68 LEU B N 1
ATOM 974 C CA . LEU B 1 68 ? 18.797 -11.203 -13.117 1 74.81 68 LEU B CA 1
ATOM 975 C C . LEU B 1 68 ? 19.609 -9.93 -13.328 1 74.81 68 LEU B C 1
ATOM 977 O O . LEU B 1 68 ? 19.172 -8.844 -12.953 1 74.81 68 LEU B O 1
#